Protein AF-A0A2N2SPJ1-F1 (afdb_monomer_lite)

Foldseek 3Di:
DPFAKDWDKDFDADPVRDGAEIEIEIETPALLNSLVVQQVCPVVDDDPHQYEYHPHPYQDAQSNVSHPDDPSYEYEHELVNQPPPRNVVNQVVCVVVVHAYAYEQDDPPRDHDPPGQHPYYHHDCVRHVDCPPTHD

Radius of gyration: 14.75 Å; chains: 1; bounding box: 31×33×43 Å

Secondary structure (DSSP, 8-state):
-----EEEEEEEE-TT--EEEEEEEEE-SSHHHHHHHHHTTGGG---SS-EEEE-TTSPP-GGGGGS---TTEEEEEEGGGTTSHHHHHHHHHHHHTT-EEEEES--TTPPPPTT--EEEE---TTT-SS-TT---

pLDDT: mean 94.28, std 7.28, range [45.28, 98.62]

Structure (mmCIF, N/CA/C/O backbone):
data_AF-A0A2N2SPJ1-F1
#
_entry.id   AF-A0A2N2SPJ1-F1
#
loop_
_atom_site.group_PDB
_atom_site.id
_atom_site.type_symbol
_atom_site.label_atom_id
_atom_site.label_alt_id
_atom_site.label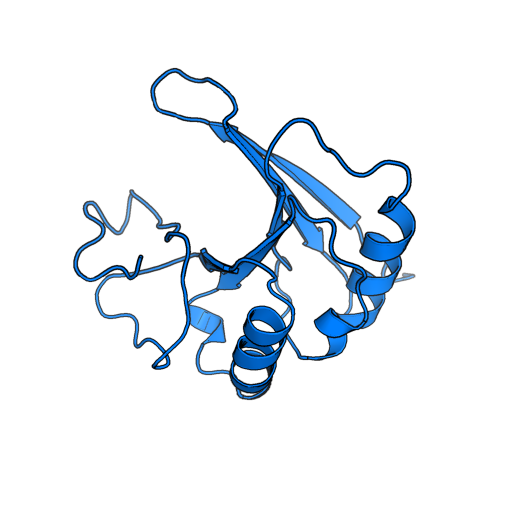_comp_id
_atom_site.label_asym_id
_atom_site.label_entity_id
_atom_site.label_seq_id
_atom_site.pdbx_PDB_ins_code
_atom_site.Cartn_x
_atom_site.Cartn_y
_atom_site.Cartn_z
_atom_site.occupancy
_atom_site.B_iso_or_equiv
_atom_site.auth_seq_id
_atom_site.auth_comp_id
_atom_site.auth_asym_id
_atom_site.auth_atom_id
_atom_site.pdbx_PDB_model_num
ATOM 1 N N . MET A 1 1 ? -13.999 5.025 -24.665 1.00 45.28 1 MET A N 1
ATOM 2 C CA . MET A 1 1 ? -12.636 5.411 -24.241 1.00 45.28 1 MET A CA 1
ATOM 3 C C . MET A 1 1 ? -11.997 4.173 -23.641 1.00 45.28 1 MET A C 1
ATOM 5 O O . MET A 1 1 ? -12.623 3.580 -22.769 1.00 45.28 1 MET A O 1
ATOM 9 N N . SER A 1 2 ? -10.843 3.723 -24.138 1.00 51.47 2 SER A N 1
ATOM 10 C CA . SER A 1 2 ? -10.091 2.646 -23.483 1.00 51.47 2 SER A CA 1
ATOM 11 C C . SER A 1 2 ? -9.729 3.123 -22.076 1.00 51.47 2 SER A C 1
ATOM 13 O O . SER A 1 2 ? -9.135 4.190 -21.931 1.00 51.47 2 SER A O 1
ATOM 15 N N . GLN A 1 3 ? -10.164 2.408 -21.039 1.00 61.59 3 GLN A N 1
ATOM 16 C CA . GLN A 1 3 ? -9.863 2.794 -19.662 1.00 61.59 3 GLN A CA 1
ATOM 17 C C . GLN A 1 3 ? -8.410 2.422 -19.362 1.00 61.59 3 GLN A C 1
ATOM 19 O O . GLN A 1 3 ? -8.113 1.287 -19.004 1.00 61.59 3 GLN A O 1
ATOM 24 N N . THR A 1 4 ? -7.504 3.368 -19.592 1.00 86.44 4 THR A N 1
ATOM 25 C CA . THR A 1 4 ? -6.067 3.196 -19.377 1.00 86.44 4 THR A CA 1
ATOM 26 C C . THR A 1 4 ? -5.730 3.424 -17.907 1.00 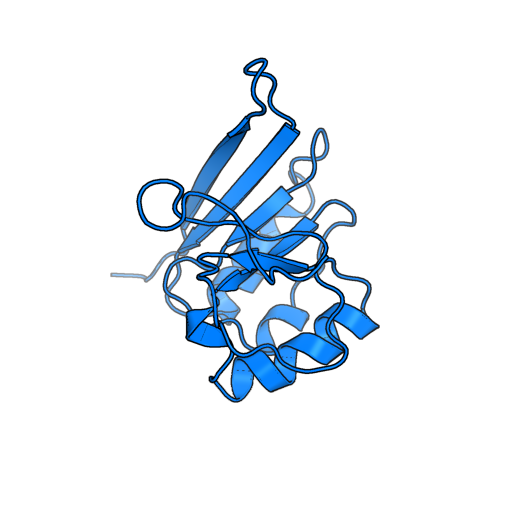86.44 4 THR A C 1
ATOM 28 O O . THR A 1 4 ? -6.165 4.418 -17.321 1.00 86.44 4 THR A O 1
ATOM 31 N N . THR A 1 5 ? -4.936 2.530 -17.319 1.00 94.50 5 THR A N 1
ATOM 32 C CA . THR A 1 5 ? -4.318 2.784 -16.016 1.00 94.50 5 THR A CA 1
ATOM 33 C C . THR A 1 5 ? -3.277 3.891 -16.161 1.00 94.50 5 THR A C 1
ATOM 35 O O . THR A 1 5 ? -2.410 3.817 -17.029 1.00 94.50 5 THR A O 1
ATOM 38 N N . PHE A 1 6 ? -3.327 4.907 -15.307 1.00 94.88 6 PHE A N 1
ATOM 39 C CA . PHE A 1 6 ? -2.292 5.933 -15.224 1.00 94.88 6 PHE A CA 1
ATOM 40 C C . PHE A 1 6 ? -1.732 6.018 -13.809 1.00 94.88 6 PHE A C 1
ATOM 42 O O . PHE A 1 6 ? -2.402 5.688 -12.828 1.00 94.88 6 PHE A O 1
ATOM 49 N N . LEU A 1 7 ? -0.484 6.466 -13.719 1.00 96.38 7 LEU A N 1
ATOM 50 C CA . LEU A 1 7 ? 0.255 6.554 -12.470 1.00 96.38 7 LEU A CA 1
ATOM 51 C C . LEU A 1 7 ? 0.667 7.997 -12.218 1.00 96.38 7 LEU A C 1
ATOM 53 O O . LEU A 1 7 ? 1.196 8.661 -13.111 1.00 96.38 7 LEU A 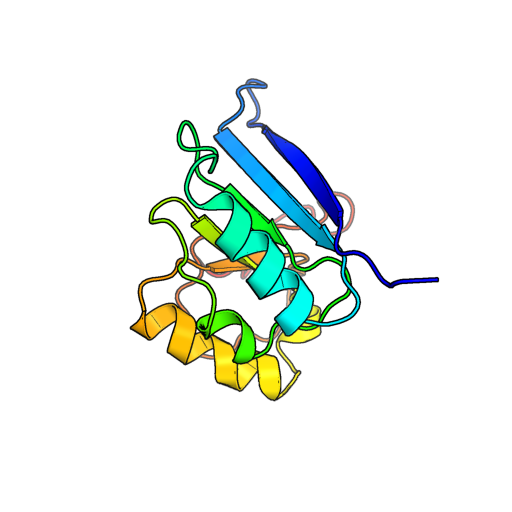O 1
ATOM 57 N N . THR A 1 8 ? 0.475 8.467 -10.992 1.00 96.81 8 THR A N 1
ATOM 58 C CA . THR A 1 8 ? 1.112 9.695 -10.509 1.00 96.81 8 THR A CA 1
ATOM 59 C C . THR A 1 8 ? 2.152 9.343 -9.457 1.00 96.81 8 THR A C 1
ATOM 61 O O . THR A 1 8 ? 2.038 8.331 -8.764 1.00 96.81 8 THR A O 1
ATOM 64 N N . ARG A 1 9 ? 3.195 10.169 -9.350 1.00 95.88 9 ARG A N 1
ATOM 65 C CA . ARG A 1 9 ? 4.258 10.008 -8.358 1.00 95.88 9 ARG A CA 1
ATOM 66 C C . ARG A 1 9 ? 4.334 11.248 -7.484 1.00 95.88 9 ARG A C 1
ATOM 68 O O . ARG A 1 9 ? 4.510 12.350 -7.993 1.00 95.88 9 ARG A O 1
ATOM 75 N N . GLU A 1 10 ? 4.263 11.047 -6.178 1.00 96.25 10 GLU A N 1
ATOM 76 C CA . GLU A 1 10 ? 4.358 12.101 -5.173 1.00 96.25 10 GLU A CA 1
ATOM 77 C C . GLU A 1 10 ? 5.565 11.838 -4.259 1.00 96.25 10 GLU A C 1
ATOM 79 O O . GLU A 1 10 ? 5.731 10.716 -3.771 1.00 96.25 10 GLU A O 1
ATOM 84 N N . PRO A 1 11 ? 6.441 12.826 -4.013 1.00 96.81 11 PRO A N 1
ATOM 85 C CA . PRO A 1 11 ? 7.502 12.675 -3.028 1.00 96.81 11 PRO A CA 1
ATOM 86 C C . PRO A 1 11 ? 6.922 12.732 -1.611 1.00 96.81 11 PRO A C 1
ATOM 88 O O . PRO A 1 11 ? 6.157 13.634 -1.272 1.00 96.81 11 PRO A O 1
ATOM 91 N N . VAL A 1 12 ? 7.339 11.804 -0.754 1.00 96.31 12 VAL A N 1
ATOM 92 C CA . VAL A 1 12 ? 7.064 11.861 0.685 1.00 96.31 12 VAL A CA 1
ATOM 93 C C . VAL A 1 12 ? 8.250 12.537 1.351 1.00 96.31 12 VAL A C 1
ATOM 95 O O . VAL A 1 12 ? 9.385 12.084 1.201 1.00 96.31 12 VAL A O 1
ATOM 98 N N . VAL A 1 13 ? 7.991 13.630 2.066 1.00 96.75 13 VAL A N 1
ATOM 99 C CA . VAL A 1 13 ? 9.034 14.469 2.663 1.00 96.75 13 VAL A CA 1
ATOM 100 C C . VAL A 1 13 ? 8.958 14.467 4.183 1.00 96.75 13 VAL A C 1
ATOM 102 O O . VAL A 1 13 ? 7.876 14.466 4.769 1.00 96.75 13 VAL A O 1
ATOM 105 N N . ASN A 1 14 ? 10.118 14.506 4.835 1.00 94.75 14 ASN A N 1
ATOM 106 C CA . ASN A 1 14 ? 10.200 14.711 6.279 1.00 94.75 14 ASN A CA 1
ATOM 107 C C . ASN A 1 14 ? 10.209 16.210 6.649 1.00 94.75 14 ASN A C 1
ATOM 109 O O . ASN A 1 14 ? 10.199 17.091 5.787 1.00 94.75 14 ASN A O 1
ATOM 113 N N . LYS A 1 15 ? 10.285 16.516 7.952 1.00 93.19 15 LYS A N 1
ATOM 114 C CA . LYS A 1 15 ? 10.339 17.903 8.463 1.00 93.19 15 LYS A CA 1
ATOM 115 C C . LYS A 1 15 ? 11.543 18.710 7.949 1.00 93.19 15 LYS A C 1
ATOM 117 O O . LYS A 1 15 ? 11.455 19.930 7.867 1.00 93.19 15 LYS A O 1
ATOM 122 N N . ASN A 1 16 ? 12.621 18.037 7.543 1.00 96.31 16 ASN A N 1
ATOM 123 C CA . ASN A 1 16 ? 13.818 18.648 6.959 1.00 96.31 16 ASN A CA 1
ATOM 124 C C . ASN A 1 16 ? 13.724 18.787 5.428 1.00 96.31 16 ASN A C 1
ATOM 126 O O . ASN A 1 16 ? 14.719 19.107 4.785 1.00 96.31 16 ASN A O 1
ATOM 130 N N . ARG A 1 17 ? 12.544 18.543 4.836 1.00 94.38 17 ARG A N 1
ATOM 131 C CA . ARG A 1 17 ? 12.274 18.587 3.387 1.00 94.38 17 ARG A CA 1
ATOM 132 C C . ARG A 1 17 ? 13.064 17.566 2.560 1.00 94.38 17 ARG A C 1
ATOM 134 O O . ARG A 1 17 ? 13.086 17.664 1.337 1.00 94.38 17 ARG A O 1
ATOM 141 N N . ALA A 1 18 ? 13.681 16.575 3.202 1.00 97.06 18 ALA A N 1
ATOM 142 C CA . ALA A 1 18 ? 14.315 15.470 2.498 1.00 97.06 18 ALA A CA 1
ATOM 143 C C . ALA A 1 18 ? 13.251 14.465 2.045 1.00 97.06 18 ALA A C 1
ATOM 145 O O . ALA A 1 18 ? 12.333 14.152 2.809 1.00 97.06 18 ALA A O 1
ATOM 146 N N . ILE A 1 19 ? 13.392 13.952 0.821 1.00 96.69 19 ILE A N 1
ATOM 147 C CA . ILE A 1 19 ? 12.551 12.870 0.303 1.00 96.69 19 ILE A CA 1
ATOM 148 C C . ILE A 1 19 ? 12.926 11.580 1.036 1.00 96.69 19 ILE A C 1
ATOM 150 O O . ILE A 1 19 ? 14.086 11.172 1.031 1.00 96.69 19 ILE A O 1
ATOM 154 N N . THR A 1 20 ? 11.947 10.947 1.674 1.00 96.44 20 THR A N 1
ATOM 155 C CA . THR A 1 20 ? 12.127 9.701 2.432 1.00 96.44 20 THR A CA 1
ATOM 156 C C . THR A 1 20 ? 11.457 8.503 1.772 1.00 96.44 20 THR A C 1
ATOM 158 O O . THR A 1 20 ? 11.871 7.376 2.017 1.00 96.44 20 THR A O 1
ATOM 161 N N . ALA A 1 21 ? 10.452 8.735 0.927 1.00 97.50 21 ALA A N 1
ATOM 162 C CA . ALA A 1 21 ? 9.767 7.723 0.127 1.00 97.50 21 ALA A CA 1
ATOM 163 C C . ALA A 1 21 ? 9.174 8.358 -1.139 1.00 97.50 21 ALA A C 1
ATOM 165 O O . ALA A 1 21 ? 9.102 9.583 -1.268 1.00 97.50 21 ALA A O 1
ATOM 166 N N . ASN A 1 22 ? 8.723 7.526 -2.072 1.00 97.06 22 ASN A N 1
ATOM 167 C CA . ASN A 1 22 ? 7.855 7.948 -3.167 1.00 97.06 22 ASN A CA 1
ATOM 168 C C . ASN A 1 22 ? 6.503 7.275 -3.008 1.00 97.06 22 ASN A C 1
ATOM 170 O O . ASN A 1 22 ? 6.443 6.086 -2.737 1.00 97.06 22 ASN A O 1
ATOM 174 N N . ARG A 1 23 ? 5.421 8.000 -3.240 1.00 97.69 23 ARG A N 1
ATOM 175 C CA . ARG A 1 23 ? 4.095 7.416 -3.383 1.00 97.69 23 ARG A CA 1
ATOM 176 C C . ARG A 1 23 ? 3.760 7.322 -4.864 1.00 97.69 23 ARG A C 1
ATOM 178 O O . ARG A 1 23 ? 3.746 8.340 -5.550 1.00 97.69 23 ARG A O 1
ATOM 185 N N . LEU A 1 24 ? 3.500 6.115 -5.349 1.00 97.75 24 LEU A N 1
ATOM 186 C CA . LEU A 1 24 ? 2.861 5.865 -6.634 1.00 97.75 24 LEU A CA 1
ATOM 187 C C . LEU A 1 24 ? 1.360 5.708 -6.408 1.00 97.75 24 LEU A C 1
ATOM 189 O O . LEU A 1 24 ? 0.931 4.855 -5.633 1.00 97.75 24 LEU A O 1
ATOM 193 N N . ILE A 1 25 ? 0.561 6.527 -7.083 1.00 97.94 25 ILE A N 1
ATOM 194 C CA . ILE A 1 25 ? -0.896 6.420 -7.060 1.00 97.94 25 ILE A CA 1
ATOM 195 C C . ILE A 1 25 ? -1.334 5.837 -8.394 1.00 97.94 25 ILE A C 1
ATOM 197 O O . ILE A 1 25 ? -1.239 6.500 -9.428 1.00 97.94 25 ILE A O 1
ATOM 201 N N . ALA A 1 26 ? -1.808 4.597 -8.362 1.00 97.38 26 ALA A N 1
ATOM 202 C CA . ALA A 1 26 ? -2.353 3.909 -9.512 1.00 97.38 26 ALA A CA 1
ATOM 203 C C . ALA A 1 26 ? -3.853 4.165 -9.631 1.00 97.38 26 ALA A C 1
ATOM 205 O O . ALA A 1 26 ? -4.628 3.883 -8.719 1.00 97.38 26 ALA A O 1
ATOM 206 N N . GLN A 1 27 ? -4.261 4.705 -10.773 1.00 96.06 27 GLN A N 1
ATOM 207 C CA . GLN A 1 27 ? -5.654 4.948 -11.118 1.00 96.06 27 GLN A CA 1
ATOM 208 C C . GLN A 1 27 ? -5.972 4.108 -12.342 1.00 96.06 27 GLN A C 1
ATOM 210 O O . GLN A 1 27 ? -5.351 4.284 -13.385 1.00 96.06 27 GLN A O 1
ATOM 215 N N . GLY A 1 28 ? -6.931 3.200 -12.226 1.00 94.75 28 GLY A N 1
ATOM 216 C CA . GLY A 1 28 ? -7.311 2.313 -13.316 1.00 94.75 28 GLY A CA 1
ATOM 217 C C . GLY A 1 28 ? -8.765 1.867 -13.202 1.00 94.75 28 GLY A C 1
ATOM 218 O O . GLY A 1 28 ? -9.433 2.190 -12.218 1.00 94.75 28 GLY A O 1
ATOM 219 N N . PRO A 1 29 ? -9.269 1.129 -14.202 1.00 94.94 29 PRO A N 1
ATOM 220 C CA . PRO A 1 29 ? -10.646 0.633 -14.215 1.00 94.94 29 PRO A CA 1
ATOM 221 C C . PRO A 1 29 ? -10.933 -0.418 -13.133 1.00 94.94 29 PRO A C 1
ATOM 223 O O . PRO A 1 29 ? -12.071 -0.553 -12.691 1.00 94.94 29 PRO A O 1
ATOM 226 N N . ASN A 1 30 ? -9.926 -1.205 -12.752 1.00 96.06 30 ASN A N 1
ATOM 227 C CA . ASN A 1 30 ? -10.017 -2.300 -11.788 1.00 96.06 30 ASN A CA 1
ATOM 228 C C . ASN A 1 30 ? -8.609 -2.715 -11.319 1.00 96.06 30 ASN A C 1
ATOM 230 O O . ASN A 1 30 ? -7.605 -2.245 -11.860 1.00 96.06 30 ASN A O 1
ATOM 234 N N . ILE A 1 31 ? -8.541 -3.593 -10.312 1.00 97.62 31 ILE A N 1
ATOM 235 C CA . ILE A 1 31 ? -7.273 -4.053 -9.729 1.00 97.62 31 ILE A CA 1
ATOM 236 C C . ILE A 1 31 ? -6.425 -4.833 -10.735 1.00 97.62 31 ILE A C 1
ATOM 238 O O . ILE A 1 31 ? -5.221 -4.612 -10.781 1.00 97.62 31 ILE A O 1
ATOM 242 N N . THR A 1 32 ? -7.023 -5.661 -11.593 1.00 96.94 32 THR A N 1
ATOM 243 C CA . THR A 1 32 ? -6.287 -6.415 -12.623 1.00 96.94 32 THR A CA 1
ATOM 244 C C . THR A 1 32 ? -5.509 -5.490 -13.559 1.00 96.94 32 THR A C 1
ATOM 246 O O . THR A 1 32 ? -4.302 -5.641 -13.709 1.00 96.94 32 THR A O 1
ATOM 249 N N . ALA A 1 33 ? -6.159 -4.459 -14.103 1.00 96.88 33 ALA A N 1
ATOM 250 C CA . ALA A 1 33 ? -5.505 -3.492 -14.983 1.00 96.88 33 ALA A CA 1
ATOM 251 C C . ALA A 1 33 ? -4.402 -2.688 -14.271 1.00 96.88 33 ALA A C 1
ATOM 253 O O . ALA A 1 33 ? -3.427 -2.264 -14.898 1.00 96.88 33 ALA A O 1
ATOM 254 N N . VAL A 1 34 ? -4.547 -2.451 -12.962 1.00 97.88 34 VAL A N 1
ATOM 255 C CA . VAL A 1 34 ? -3.490 -1.841 -12.147 1.00 97.88 34 VAL A CA 1
ATOM 256 C C . VAL A 1 34 ? -2.317 -2.799 -11.975 1.00 97.88 34 VAL A C 1
ATOM 258 O O . VAL A 1 34 ? -1.183 -2.388 -12.198 1.00 97.88 34 VAL A O 1
ATOM 261 N N . VAL A 1 35 ? -2.571 -4.062 -11.642 1.00 97.94 35 VAL A N 1
ATOM 262 C CA . VAL A 1 35 ? -1.540 -5.096 -11.490 1.00 97.94 35 VAL A CA 1
ATOM 263 C C . VAL A 1 35 ? -0.741 -5.284 -12.776 1.00 97.94 35 VAL A C 1
ATOM 265 O O . VAL A 1 35 ? 0.485 -5.269 -12.717 1.00 97.94 35 VAL A O 1
ATOM 268 N N . ASP A 1 36 ? -1.404 -5.376 -13.930 1.00 97.38 36 ASP A N 1
ATOM 269 C CA . ASP A 1 36 ? -0.733 -5.495 -15.231 1.00 97.38 36 ASP A CA 1
ATOM 270 C C . ASP A 1 36 ? 0.222 -4.317 -15.469 1.00 97.38 36 ASP A C 1
ATOM 272 O O . ASP A 1 36 ? 1.373 -4.488 -15.877 1.00 97.38 36 ASP A O 1
ATOM 276 N N . THR A 1 37 ? -0.232 -3.109 -15.128 1.00 97.19 37 THR A N 1
ATOM 277 C CA . THR A 1 37 ? 0.582 -1.895 -15.241 1.00 97.19 37 THR A CA 1
ATOM 278 C C . THR A 1 37 ? 1.756 -1.925 -14.263 1.00 97.19 37 THR A C 1
ATOM 280 O O . THR A 1 37 ? 2.877 -1.635 -14.665 1.00 97.19 37 THR A O 1
ATOM 283 N N . LEU A 1 38 ? 1.544 -2.306 -13.001 1.00 97.44 38 LEU A N 1
ATOM 284 C CA . LEU A 1 38 ? 2.609 -2.389 -11.997 1.00 97.44 38 LEU A CA 1
ATOM 285 C C . LEU A 1 38 ? 3.660 -3.448 -12.360 1.00 97.44 38 LEU A C 1
ATOM 287 O O . LEU A 1 38 ? 4.852 -3.187 -12.213 1.00 97.44 38 LEU A O 1
ATOM 291 N N . ASN A 1 39 ? 3.238 -4.602 -12.882 1.00 97.69 39 ASN A N 1
ATOM 292 C CA . ASN A 1 39 ? 4.137 -5.640 -13.387 1.00 97.69 39 ASN A CA 1
ATOM 293 C C . ASN A 1 39 ? 4.977 -5.134 -14.572 1.00 97.69 39 ASN A C 1
ATOM 295 O O . ASN A 1 39 ? 6.169 -5.416 -14.623 1.00 97.69 39 ASN A O 1
ATOM 299 N N . SER A 1 40 ? 4.412 -4.320 -15.475 1.00 96.31 40 SER A N 1
ATOM 300 C CA . SER A 1 40 ? 5.173 -3.734 -16.595 1.00 96.31 40 SER A CA 1
ATOM 301 C C . SER A 1 40 ? 6.267 -2.738 -16.177 1.00 96.31 40 SER A C 1
ATOM 303 O O . SER A 1 40 ? 7.091 -2.351 -17.003 1.00 96.31 40 SER A O 1
ATOM 305 N N . LEU A 1 41 ? 6.294 -2.318 -14.906 1.00 96.00 41 LEU A N 1
ATOM 306 C CA . LEU A 1 41 ? 7.314 -1.414 -14.373 1.00 96.00 41 LEU A CA 1
ATOM 307 C C . LEU A 1 41 ? 8.510 -2.132 -13.744 1.00 96.00 41 LEU A C 1
ATOM 309 O O . LEU A 1 41 ? 9.392 -1.438 -13.241 1.00 96.00 41 LEU A O 1
ATOM 313 N N . SER A 1 42 ? 8.552 -3.470 -13.729 1.00 94.69 42 SER A N 1
ATOM 314 C CA . SER A 1 42 ? 9.586 -4.243 -13.019 1.00 94.69 42 SER A CA 1
ATOM 315 C C . SER A 1 42 ? 11.006 -3.748 -13.303 1.00 94.69 42 SER A C 1
ATOM 317 O O . SER A 1 42 ? 11.790 -3.545 -12.377 1.00 94.69 42 SER A O 1
ATOM 319 N N . ASP A 1 43 ? 11.304 -3.473 -14.572 1.00 95.50 43 ASP A N 1
ATOM 320 C CA . ASP A 1 43 ? 12.652 -3.144 -15.046 1.00 95.50 43 ASP A CA 1
ATOM 321 C C . ASP A 1 43 ? 13.044 -1.685 -14.779 1.00 95.50 43 ASP A C 1
ATOM 323 O O . ASP A 1 43 ? 14.222 -1.329 -14.804 1.00 95.50 43 ASP A O 1
ATOM 327 N N . ILE A 1 44 ? 12.056 -0.826 -14.516 1.00 95.50 44 ILE A N 1
ATOM 328 C CA . ILE A 1 44 ? 12.231 0.618 -14.305 1.00 95.50 44 ILE A CA 1
ATOM 329 C C . ILE A 1 44 ? 11.730 1.068 -12.930 1.00 95.50 44 ILE A C 1
ATOM 331 O O . ILE A 1 44 ? 11.502 2.260 -12.695 1.00 95.50 44 ILE A O 1
ATOM 335 N N . TRP A 1 45 ? 11.539 0.120 -12.012 1.00 96.38 45 TRP A N 1
ATOM 336 C CA . TRP A 1 45 ? 10.989 0.399 -10.697 1.00 96.38 45 TRP A CA 1
ATOM 337 C C . TRP A 1 45 ? 11.905 1.343 -9.899 1.00 96.38 45 TRP A C 1
ATOM 339 O O . TRP A 1 45 ? 13.116 1.115 -9.813 1.00 96.38 45 TRP A O 1
ATOM 349 N N . PRO A 1 46 ? 11.367 2.407 -9.271 1.00 93.44 46 PRO A N 1
ATOM 350 C CA . PRO A 1 46 ? 12.186 3.324 -8.492 1.00 93.44 46 PRO A CA 1
ATOM 351 C C . PRO A 1 46 ? 12.735 2.633 -7.235 1.00 93.44 46 PRO A C 1
ATOM 353 O O . PRO A 1 46 ? 11.985 2.277 -6.330 1.00 93.44 46 PRO A O 1
ATOM 356 N N . SER A 1 47 ? 14.059 2.488 -7.156 1.00 93.44 47 SER A N 1
ATOM 357 C CA . SER A 1 47 ? 14.744 1.723 -6.098 1.00 93.44 47 SER A CA 1
ATOM 358 C C . SER A 1 47 ? 15.420 2.572 -5.014 1.00 93.44 47 SER A C 1
ATOM 360 O O . SER A 1 47 ? 15.743 2.058 -3.949 1.00 93.44 47 SER A O 1
ATOM 362 N N . HIS A 1 48 ? 15.615 3.875 -5.245 1.00 94.62 48 HIS A N 1
ATOM 363 C CA . HIS A 1 48 ? 16.379 4.742 -4.332 1.00 94.62 48 HIS A CA 1
ATOM 364 C C . HIS A 1 48 ? 15.699 4.974 -2.969 1.00 94.62 48 HIS A C 1
ATOM 366 O O . HIS A 1 48 ? 16.363 5.216 -1.965 1.00 94.62 48 HIS A O 1
ATOM 372 N N . HIS A 1 49 ? 14.368 4.918 -2.926 1.00 96.88 49 HIS A N 1
ATOM 373 C CA . HIS A 1 49 ? 13.584 5.074 -1.702 1.00 96.88 49 HIS A CA 1
ATOM 374 C C . HIS A 1 49 ? 12.501 3.992 -1.632 1.00 96.88 49 HIS A C 1
ATOM 376 O O . HIS A 1 49 ? 12.150 3.434 -2.675 1.00 96.88 49 HIS A O 1
ATOM 382 N N . PRO A 1 50 ? 11.916 3.727 -0.450 1.00 97.31 50 PRO A N 1
ATOM 383 C CA . PRO A 1 50 ? 10.667 2.984 -0.351 1.00 97.31 50 PRO A CA 1
ATOM 384 C C . PRO A 1 50 ? 9.577 3.576 -1.250 1.00 97.31 50 PRO A C 1
ATOM 386 O O . PRO A 1 50 ? 9.530 4.795 -1.469 1.00 97.31 50 PRO A O 1
ATOM 389 N N . VAL A 1 51 ? 8.704 2.711 -1.760 1.00 98.12 51 VAL A N 1
ATOM 390 C CA . VAL A 1 51 ? 7.631 3.086 -2.682 1.00 98.12 51 VAL A CA 1
ATOM 391 C C . VAL A 1 51 ? 6.284 2.689 -2.101 1.00 98.12 51 VAL A C 1
ATOM 393 O O . VAL A 1 51 ? 5.976 1.508 -1.985 1.00 98.12 51 VAL A O 1
ATOM 396 N N . PHE A 1 52 ? 5.466 3.674 -1.750 1.00 98.19 52 PHE A N 1
ATOM 397 C CA . PHE A 1 52 ? 4.095 3.446 -1.310 1.00 98.19 52 PHE A CA 1
ATOM 398 C C . PHE A 1 52 ? 3.204 3.305 -2.538 1.00 98.19 52 PHE A C 1
ATOM 400 O O . PHE A 1 52 ? 3.235 4.166 -3.415 1.00 98.19 52 PHE A O 1
ATOM 407 N N . VAL A 1 53 ? 2.411 2.245 -2.611 1.00 98.31 53 VAL A N 1
ATOM 408 C CA . VAL A 1 53 ? 1.484 1.993 -3.714 1.00 98.31 53 VAL A CA 1
ATOM 409 C C . VAL A 1 53 ? 0.066 2.237 -3.229 1.00 98.31 53 VAL A C 1
ATOM 411 O O . VAL A 1 53 ? -0.479 1.473 -2.435 1.00 98.31 53 VAL A O 1
ATOM 414 N N . SER A 1 54 ? -0.523 3.325 -3.713 1.00 98.12 54 SER A N 1
ATOM 415 C CA . SER A 1 54 ? -1.911 3.699 -3.470 1.00 98.12 54 SER A CA 1
ATOM 416 C C . SER A 1 54 ? -2.759 3.322 -4.680 1.00 98.12 54 SER A C 1
ATOM 418 O O . SER A 1 54 ? -2.405 3.647 -5.809 1.00 98.12 54 SER A O 1
ATOM 420 N N . LEU A 1 55 ? -3.901 2.671 -4.460 1.00 97.50 55 LEU A N 1
ATOM 421 C CA . LEU A 1 55 ? -4.794 2.201 -5.533 1.00 97.50 55 LEU A CA 1
ATOM 422 C C . LEU A 1 55 ? -5.851 3.250 -5.927 1.00 97.50 55 LEU A C 1
ATOM 424 O O . LEU A 1 55 ? -6.887 2.933 -6.513 1.00 97.50 55 LEU A O 1
ATOM 428 N N . GLY A 1 56 ? -5.616 4.516 -5.568 1.00 92.69 56 GLY A N 1
ATOM 429 C CA . GLY A 1 56 ? -6.509 5.612 -5.909 1.00 92.69 56 GLY A CA 1
ATOM 430 C C . GLY A 1 56 ? -7.898 5.432 -5.301 1.00 92.69 56 GLY A C 1
ATOM 431 O O . GLY A 1 56 ? -8.060 5.466 -4.084 1.00 92.69 56 GLY A O 1
ATOM 432 N N . ARG A 1 57 ? -8.912 5.288 -6.161 1.00 92.75 57 ARG A N 1
ATOM 433 C CA . ARG A 1 57 ? -10.309 5.037 -5.754 1.00 92.75 57 ARG A CA 1
ATOM 434 C C . ARG A 1 57 ? -10.695 3.557 -5.755 1.00 92.75 57 ARG A C 1
ATOM 436 O O . ARG A 1 57 ? -11.839 3.242 -5.437 1.00 92.75 57 ARG A O 1
ATOM 443 N N . LEU A 1 58 ? -9.785 2.666 -6.141 1.00 96.56 58 LEU A N 1
ATOM 444 C CA . LEU A 1 58 ? -10.049 1.236 -6.160 1.00 96.56 58 LEU A CA 1
ATOM 445 C C . LEU A 1 58 ? -9.953 0.664 -4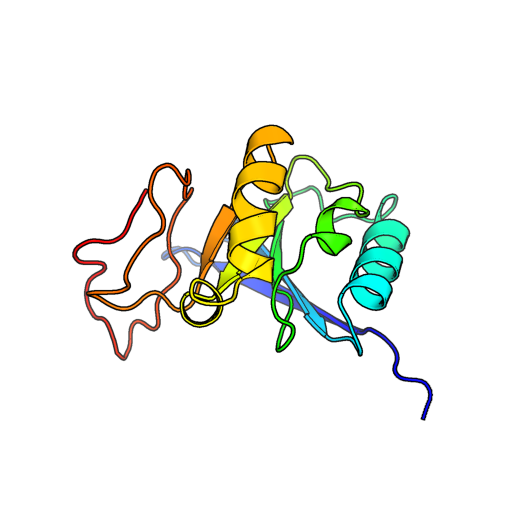.748 1.00 96.56 58 LEU A C 1
ATOM 447 O O . LEU A 1 58 ? -9.090 1.039 -3.953 1.00 96.56 58 LEU A O 1
ATOM 451 N N . VAL A 1 59 ? -10.846 -0.273 -4.451 1.00 97.31 59 VAL A N 1
ATOM 452 C CA . VAL A 1 59 ? -10.780 -1.066 -3.226 1.00 97.31 59 VAL A CA 1
ATOM 453 C C . VAL A 1 59 ? -9.647 -2.087 -3.383 1.00 97.31 59 VAL A C 1
ATOM 455 O O . VAL A 1 59 ? -9.650 -2.802 -4.383 1.00 97.31 59 VAL A O 1
ATOM 458 N N . PRO A 1 60 ? -8.693 -2.191 -2.440 1.00 98.06 60 PRO A N 1
ATOM 459 C CA . PRO A 1 60 ? -7.695 -3.256 -2.464 1.00 98.06 60 PRO A CA 1
ATOM 460 C C . PRO A 1 60 ? -8.364 -4.632 -2.358 1.00 98.06 60 PRO A C 1
ATOM 462 O O . PRO A 1 60 ? -9.112 -4.886 -1.408 1.00 98.06 60 PRO A O 1
ATOM 465 N N . THR A 1 61 ? -8.092 -5.512 -3.318 1.00 98.44 61 THR A N 1
ATOM 466 C CA . THR A 1 61 ? -8.655 -6.868 -3.402 1.00 98.44 61 THR A CA 1
ATOM 467 C C . THR A 1 61 ? -7.554 -7.920 -3.625 1.00 98.44 61 THR A C 1
ATOM 469 O O . THR A 1 61 ? -6.437 -7.549 -4.001 1.00 98.44 61 THR A O 1
ATOM 472 N N . PRO A 1 62 ? -7.824 -9.223 -3.396 1.00 98.62 62 PRO A N 1
ATOM 473 C CA . PRO A 1 62 ? -6.837 -10.301 -3.524 1.00 98.62 62 PRO A CA 1
ATOM 474 C C . PRO A 1 62 ? -6.151 -10.400 -4.889 1.00 98.62 62 PRO A C 1
ATOM 476 O O . PRO A 1 62 ? -5.023 -10.872 -4.962 1.00 98.62 62 PRO A O 1
ATOM 479 N N . GLU A 1 63 ? -6.772 -9.911 -5.965 1.00 98.31 63 GLU A N 1
ATOM 480 C CA . GLU A 1 63 ? -6.169 -9.847 -7.300 1.00 98.31 63 GLU A CA 1
ATOM 481 C C . GLU A 1 63 ? -4.847 -9.065 -7.314 1.00 98.31 63 GLU A C 1
ATOM 483 O O . GLU A 1 63 ? -4.021 -9.303 -8.195 1.00 98.31 63 GLU A O 1
ATOM 488 N N . LEU A 1 64 ? -4.612 -8.187 -6.327 1.00 98.38 64 LEU A N 1
ATOM 489 C CA . LEU A 1 64 ? -3.335 -7.499 -6.132 1.00 98.38 64 LEU A CA 1
ATOM 490 C C . LEU A 1 64 ? -2.165 -8.478 -5.948 1.00 98.38 64 LEU A C 1
ATOM 492 O O . LEU A 1 64 ? -1.046 -8.149 -6.320 1.00 98.38 64 LEU A O 1
ATOM 496 N N . MET A 1 65 ? -2.410 -9.690 -5.442 1.00 98.56 65 MET A N 1
ATOM 497 C CA . MET A 1 65 ? -1.378 -10.717 -5.255 1.00 98.56 65 MET A CA 1
ATOM 498 C C . MET A 1 65 ? -0.818 -11.277 -6.572 1.00 98.56 65 MET A C 1
ATOM 500 O O . MET A 1 65 ? 0.197 -11.966 -6.552 1.00 98.56 65 MET A O 1
ATOM 504 N N . ASN A 1 66 ? -1.428 -10.957 -7.720 1.00 98.31 66 ASN A N 1
ATOM 505 C CA . ASN A 1 66 ? -0.862 -11.256 -9.041 1.00 98.31 66 ASN A CA 1
ATOM 506 C C . ASN A 1 66 ? 0.270 -10.283 -9.440 1.00 98.31 66 ASN A C 1
ATOM 508 O O . ASN A 1 66 ? 0.886 -10.433 -10.497 1.00 98.31 66 ASN A O 1
ATOM 512 N N . TRP A 1 67 ? 0.534 -9.258 -8.626 1.00 98.25 67 TRP A N 1
ATOM 513 C CA . TRP A 1 67 ? 1.662 -8.354 -8.805 1.00 98.25 67 TRP A CA 1
ATOM 514 C C . TRP A 1 67 ? 2.926 -8.920 -8.154 1.00 98.25 67 TRP A C 1
ATOM 516 O O . TRP A 1 67 ? 2.943 -9.243 -6.966 1.00 98.25 67 TRP A O 1
ATOM 526 N N . ALA A 1 68 ? 4.016 -8.972 -8.919 1.00 97.00 68 ALA A N 1
ATOM 527 C CA . ALA A 1 68 ? 5.347 -9.261 -8.402 1.00 97.00 68 ALA A CA 1
ATOM 528 C C . ALA A 1 68 ? 5.914 -8.018 -7.692 1.00 97.00 68 ALA A C 1
ATOM 530 O O . ALA A 1 68 ? 6.686 -7.247 -8.266 1.00 97.00 68 ALA A O 1
ATOM 531 N N . ALA A 1 69 ? 5.488 -7.799 -6.445 1.00 97.06 69 ALA A N 1
ATOM 532 C CA . ALA A 1 69 ? 5.863 -6.627 -5.662 1.00 97.06 69 ALA A CA 1
ATOM 533 C C . ALA A 1 69 ? 7.385 -6.554 -5.411 1.00 97.06 69 ALA A C 1
ATOM 535 O O . ALA A 1 69 ? 7.958 -7.482 -4.832 1.00 97.06 69 ALA A O 1
ATOM 536 N N . PRO A 1 70 ? 8.060 -5.450 -5.787 1.00 97.12 70 PRO A N 1
ATOM 537 C CA . PRO A 1 70 ? 9.464 -5.241 -5.448 1.00 97.12 70 PRO A CA 1
ATOM 538 C C . PRO A 1 70 ? 9.678 -5.112 -3.936 1.00 97.12 70 PRO A C 1
ATOM 540 O O . PRO A 1 70 ? 8.821 -4.603 -3.217 1.00 97.12 70 PRO A O 1
ATOM 543 N N . ALA A 1 71 ? 10.860 -5.495 -3.447 1.00 95.44 71 ALA A N 1
ATOM 544 C CA . ALA A 1 71 ? 11.159 -5.550 -2.009 1.00 95.44 71 ALA A CA 1
ATOM 545 C C . ALA A 1 71 ? 11.034 -4.203 -1.267 1.00 95.44 71 ALA A C 1
ATOM 547 O O . ALA A 1 71 ? 10.809 -4.178 -0.061 1.00 95.44 71 ALA A O 1
ATOM 548 N N . ASN A 1 72 ? 11.190 -3.074 -1.967 1.00 97.00 72 ASN A N 1
ATOM 549 C CA . ASN A 1 72 ? 11.035 -1.735 -1.391 1.00 97.00 72 ASN A CA 1
ATOM 550 C C . ASN A 1 72 ? 9.598 -1.191 -1.496 1.00 97.00 72 ASN A C 1
ATOM 552 O O . ASN A 1 72 ? 9.370 -0.024 -1.166 1.00 97.00 72 ASN A O 1
ATOM 556 N N . ALA A 1 73 ? 8.652 -1.988 -1.994 1.00 97.88 73 ALA A N 1
ATOM 557 C CA . ALA A 1 73 ? 7.269 -1.584 -2.139 1.00 97.88 73 ALA A CA 1
ATOM 558 C C . ALA A 1 73 ? 6.465 -1.810 -0.853 1.00 97.88 73 ALA A C 1
ATOM 560 O O . ALA A 1 73 ? 6.682 -2.757 -0.099 1.00 97.88 73 ALA A O 1
ATOM 561 N N . MET A 1 74 ? 5.502 -0.926 -0.621 1.00 97.88 74 MET A N 1
ATOM 562 C CA . MET A 1 74 ? 4.578 -0.989 0.501 1.00 97.88 74 MET A CA 1
ATOM 563 C C . MET A 1 74 ? 3.174 -0.652 0.012 1.00 97.88 74 MET A C 1
ATOM 565 O O . MET A 1 74 ? 2.986 0.359 -0.661 1.00 97.88 74 MET A O 1
ATOM 569 N N . VAL A 1 75 ? 2.184 -1.475 0.342 1.00 98.38 75 VAL A N 1
ATOM 570 C CA . VAL A 1 75 ? 0.796 -1.263 -0.089 1.00 98.38 75 VAL A CA 1
ATOM 571 C C . VAL A 1 75 ? 0.082 -0.331 0.888 1.00 98.38 75 VAL A C 1
ATOM 573 O O . VAL A 1 75 ? 0.078 -0.565 2.098 1.00 98.38 75 VAL A O 1
ATOM 576 N N . GLU A 1 76 ? -0.553 0.722 0.371 1.00 98.31 76 GLU A N 1
ATOM 577 C CA . GLU A 1 76 ? -1.438 1.563 1.173 1.00 98.31 76 GLU A CA 1
ATOM 578 C C . GLU A 1 76 ? -2.838 0.952 1.244 1.00 98.31 76 GLU A C 1
ATOM 580 O O . GLU A 1 76 ? -3.512 0.797 0.224 1.00 98.31 76 GLU A O 1
ATOM 585 N N . ILE A 1 77 ? -3.313 0.675 2.456 1.00 98.25 77 ILE A N 1
ATOM 586 C CA . ILE A 1 77 ? -4.688 0.238 2.695 1.00 98.25 77 ILE A C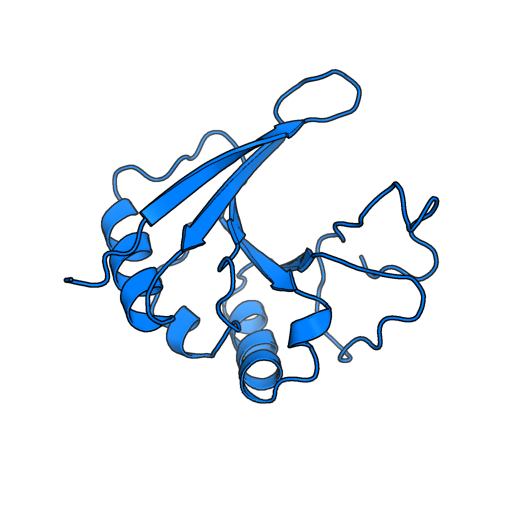A 1
ATOM 587 C C . ILE A 1 77 ? -5.479 1.424 3.249 1.00 98.25 77 ILE A C 1
ATOM 589 O O . ILE A 1 77 ? -5.134 1.926 4.319 1.00 98.25 77 ILE A O 1
ATOM 593 N N . PRO A 1 78 ? -6.521 1.920 2.559 1.00 97.06 78 PRO A N 1
ATOM 594 C CA . PRO A 1 78 ? -7.370 2.975 3.101 1.00 97.06 78 PRO A CA 1
ATOM 595 C C . PRO A 1 78 ? -8.174 2.480 4.302 1.00 97.06 78 PRO A C 1
ATOM 597 O O . PRO A 1 78 ? -8.792 1.419 4.236 1.00 97.06 78 PRO A O 1
ATOM 600 N N . ALA A 1 79 ? -8.251 3.278 5.367 1.00 96.19 79 ALA A N 1
ATOM 601 C CA . ALA A 1 79 ? -9.062 2.968 6.545 1.00 96.19 79 ALA A CA 1
ATOM 602 C C . ALA A 1 79 ? -10.529 2.661 6.189 1.00 96.19 79 ALA A C 1
ATOM 604 O O . ALA A 1 79 ? -11.145 1.769 6.764 1.00 96.19 79 ALA A O 1
ATOM 605 N N . GLN A 1 80 ? -11.074 3.345 5.180 1.00 94.62 80 GLN A N 1
ATOM 606 C CA . GLN A 1 80 ? -12.440 3.149 4.686 1.00 94.62 80 GLN A CA 1
ATOM 607 C C . GLN A 1 80 ? -12.645 1.784 4.012 1.00 94.62 80 GLN A C 1
ATOM 609 O O . GLN A 1 80 ? -13.777 1.316 3.919 1.00 94.62 80 GLN A O 1
ATOM 614 N N . ALA A 1 81 ? -11.570 1.144 3.545 1.00 96.94 81 ALA A N 1
ATOM 615 C CA . ALA A 1 81 ? -11.619 -0.167 2.911 1.00 96.94 81 ALA A CA 1
ATOM 616 C C . ALA A 1 81 ? -11.529 -1.320 3.924 1.00 96.94 81 ALA A C 1
ATOM 618 O O . ALA A 1 81 ? -11.828 -2.453 3.564 1.00 96.94 81 ALA A O 1
ATOM 619 N N . LEU A 1 82 ? -11.181 -1.066 5.194 1.00 96.00 82 LEU A N 1
ATOM 620 C CA . LEU A 1 82 ? -11.003 -2.127 6.199 1.00 96.00 82 LEU A CA 1
ATOM 621 C C . LEU A 1 82 ? -12.280 -2.926 6.492 1.00 96.00 82 LEU A C 1
ATOM 623 O O . LEU A 1 82 ? -12.195 -4.082 6.884 1.00 96.00 82 LEU A O 1
ATOM 627 N N . ALA A 1 83 ? -13.461 -2.340 6.280 1.00 93.75 83 ALA A N 1
ATOM 628 C CA . ALA A 1 83 ? -14.732 -3.052 6.414 1.00 93.75 83 ALA A CA 1
ATOM 629 C C . ALA A 1 83 ? -15.097 -3.880 5.166 1.00 93.75 83 ALA A C 1
ATOM 631 O O . ALA A 1 83 ? -16.059 -4.647 5.194 1.00 93.75 83 ALA A O 1
ATOM 632 N N . HIS A 1 84 ? -14.371 -3.719 4.055 1.00 97.38 84 HIS A N 1
ATOM 633 C CA . HIS A 1 84 ? -14.690 -4.389 2.804 1.00 97.38 84 HIS A CA 1
ATOM 634 C C . HIS A 1 84 ? -14.185 -5.845 2.818 1.00 97.38 84 HIS A C 1
ATOM 636 O O . HIS A 1 84 ? -12.987 -6.066 3.022 1.00 97.38 84 HIS A O 1
ATOM 642 N N . PRO A 1 85 ? -15.034 -6.853 2.523 1.00 97.38 85 PRO A N 1
ATOM 643 C CA . PRO A 1 85 ? -14.647 -8.266 2.604 1.00 97.38 85 PRO A CA 1
ATOM 644 C C . PRO A 1 85 ? -13.420 -8.631 1.761 1.00 97.38 85 PRO A C 1
ATOM 646 O O . PRO A 1 85 ? -12.561 -9.380 2.213 1.00 97.38 85 PRO A O 1
ATOM 649 N N . GLN A 1 86 ? -13.299 -8.063 0.556 1.00 98.12 86 GLN A N 1
ATOM 650 C CA . GLN A 1 86 ? -12.139 -8.311 -0.312 1.00 98.12 86 GLN A CA 1
ATOM 651 C C . GLN A 1 86 ? -10.839 -7.747 0.271 1.00 98.12 86 GLN A C 1
ATOM 653 O O . GLN A 1 86 ? -9.792 -8.375 0.160 1.00 98.12 86 GLN A O 1
ATOM 658 N N . THR A 1 87 ? -10.898 -6.593 0.938 1.00 98.19 87 THR A N 1
ATOM 659 C CA . THR A 1 87 ? -9.719 -6.030 1.598 1.00 98.19 87 THR A CA 1
ATOM 660 C C . THR A 1 87 ? -9.331 -6.898 2.786 1.00 98.19 87 THR A C 1
ATOM 662 O O . THR A 1 87 ? -8.169 -7.267 2.900 1.00 98.19 87 THR A O 1
ATOM 665 N N . LEU A 1 88 ? -10.294 -7.332 3.605 1.00 97.31 88 LEU A N 1
ATOM 666 C CA . LEU A 1 88 ? -10.035 -8.265 4.707 1.00 97.31 88 LEU A CA 1
ATOM 667 C C . LEU A 1 88 ? -9.421 -9.592 4.233 1.00 97.31 88 LEU A C 1
ATOM 669 O O . LEU A 1 88 ? -8.535 -10.118 4.899 1.00 97.31 88 LEU A O 1
ATOM 673 N N . ALA A 1 89 ? -9.846 -10.108 3.076 1.00 97.88 89 ALA A N 1
ATOM 674 C CA . ALA A 1 89 ? -9.272 -11.311 2.473 1.00 97.88 89 ALA A CA 1
ATOM 675 C C . ALA A 1 89 ? -7.847 -11.101 1.924 1.00 97.88 89 ALA A C 1
ATOM 677 O O . ALA A 1 89 ? -7.063 -12.051 1.884 1.00 97.88 89 ALA A O 1
ATOM 678 N N . LEU A 1 90 ? -7.507 -9.879 1.503 1.00 98.50 90 LEU A N 1
ATOM 679 C CA . LEU A 1 90 ? -6.190 -9.515 0.973 1.00 98.50 90 LEU A CA 1
ATOM 680 C C . LEU A 1 90 ? -5.127 -9.375 2.076 1.00 98.50 90 LEU A C 1
ATOM 682 O O . LEU A 1 90 ? -4.007 -9.845 1.896 1.00 98.50 90 LEU A O 1
ATOM 686 N N . LEU A 1 91 ? -5.457 -8.745 3.211 1.00 98.06 91 LEU A N 1
ATOM 687 C CA . LEU A 1 91 ? -4.496 -8.433 4.287 1.00 98.06 91 LEU A CA 1
ATOM 688 C C . LEU A 1 91 ? -3.616 -9.622 4.729 1.00 98.06 91 LEU A C 1
ATOM 690 O O . LEU A 1 91 ? -2.391 -9.469 4.735 1.00 98.06 91 LEU A O 1
ATOM 694 N N . PRO A 1 92 ? -4.163 -10.814 5.054 1.00 97.56 92 PRO A N 1
ATOM 695 C CA . PRO A 1 92 ? -3.327 -11.946 5.451 1.00 97.56 92 PRO A CA 1
ATOM 696 C C . PRO A 1 92 ? -2.430 -12.455 4.314 1.00 97.56 92 PRO A C 1
ATOM 698 O O . PRO A 1 92 ? -1.357 -12.983 4.590 1.00 97.56 92 PRO A O 1
ATOM 701 N N . GLN A 1 93 ? -2.827 -12.284 3.047 1.00 98.12 93 GLN A N 1
ATOM 702 C CA . GLN A 1 93 ? -2.023 -12.706 1.894 1.00 98.12 93 GLN A CA 1
ATOM 703 C C . GLN A 1 93 ? -0.812 -11.792 1.698 1.00 98.12 93 GLN A C 1
ATOM 705 O O . GLN A 1 93 ? 0.295 -12.287 1.498 1.00 98.12 93 GLN A O 1
ATOM 710 N N . LEU A 1 94 ? -1.002 -10.474 1.832 1.00 97.94 94 LEU A N 1
ATOM 711 C CA . LEU A 1 94 ? 0.099 -9.507 1.811 1.00 97.94 94 LEU A CA 1
ATOM 712 C C . LEU A 1 94 ? 1.108 -9.807 2.925 1.00 97.94 94 LEU A C 1
ATOM 714 O O . LEU A 1 94 ? 2.306 -9.891 2.664 1.00 97.94 94 LEU A O 1
ATOM 718 N N . GLN A 1 95 ? 0.618 -10.048 4.145 1.00 96.56 95 GLN A N 1
ATOM 719 C CA . GLN A 1 95 ? 1.469 -10.365 5.290 1.00 96.56 95 GLN A CA 1
ATOM 720 C C . GLN A 1 95 ? 2.220 -11.692 5.109 1.00 96.56 95 GLN A C 1
ATOM 722 O O . GLN A 1 95 ? 3.421 -11.748 5.361 1.00 96.56 95 GLN A O 1
ATOM 727 N N . ALA A 1 96 ? 1.554 -12.743 4.621 1.00 96.88 96 ALA A N 1
ATOM 728 C CA . ALA A 1 96 ? 2.193 -14.030 4.335 1.00 96.88 96 ALA A CA 1
ATOM 729 C C . ALA A 1 96 ? 3.263 -13.931 3.233 1.00 96.88 96 ALA A C 1
ATOM 731 O O . ALA A 1 96 ? 4.267 -14.637 3.288 1.00 96.88 96 ALA A O 1
ATOM 732 N N . ALA A 1 97 ? 3.074 -13.033 2.263 1.00 97.12 97 ALA A N 1
ATOM 733 C CA . ALA A 1 97 ? 4.049 -12.743 1.215 1.00 97.12 97 ALA A CA 1
ATOM 734 C C . ALA A 1 97 ? 5.179 -11.794 1.667 1.00 97.12 97 ALA A C 1
ATOM 736 O O . ALA A 1 97 ? 6.073 -11.495 0.878 1.00 97.12 97 ALA A O 1
ATOM 737 N N . GLY A 1 98 ? 5.146 -11.293 2.908 1.00 96.19 98 GLY A N 1
ATOM 738 C CA . GLY A 1 98 ? 6.116 -10.319 3.415 1.00 96.19 98 GLY A CA 1
ATOM 739 C C . GLY A 1 98 ? 5.987 -8.925 2.788 1.00 96.19 98 GLY A C 1
ATOM 740 O O . GLY A 1 98 ? 6.903 -8.110 2.908 1.00 96.19 98 GLY A O 1
ATOM 741 N N . ILE A 1 99 ? 4.867 -8.632 2.120 1.00 97.69 99 ILE A N 1
ATOM 742 C CA . ILE A 1 99 ? 4.610 -7.325 1.517 1.00 97.69 99 ILE A CA 1
ATOM 743 C C . ILE A 1 99 ? 4.184 -6.367 2.628 1.00 97.69 99 ILE A C 1
ATOM 745 O O . ILE A 1 99 ? 3.154 -6.546 3.277 1.00 97.69 99 ILE A O 1
ATOM 749 N N . SER A 1 100 ? 4.991 -5.329 2.841 1.00 97.00 100 SER A N 1
ATOM 750 C CA . SER A 1 100 ? 4.718 -4.325 3.866 1.00 97.00 100 SER A CA 1
ATOM 751 C C . SER A 1 100 ? 3.427 -3.560 3.574 1.00 97.00 100 SER A C 1
ATOM 753 O O . SER A 1 100 ? 3.125 -3.237 2.423 1.00 97.00 100 SER A O 1
ATOM 755 N N . MET A 1 101 ? 2.709 -3.186 4.631 1.00 97.75 101 MET A N 1
ATOM 756 C CA . MET A 1 101 ? 1.478 -2.403 4.544 1.00 97.75 101 MET A CA 1
ATOM 757 C C . MET A 1 101 ? 1.558 -1.150 5.415 1.00 97.75 101 MET A C 1
ATOM 759 O O . MET A 1 101 ? 2.123 -1.169 6.511 1.00 97.75 101 MET A O 1
ATOM 763 N N . CYS A 1 102 ? 0.931 -0.069 4.957 1.00 96.62 102 CYS A N 1
ATOM 764 C CA . CYS A 1 102 ? 0.626 1.091 5.791 1.00 96.62 102 CYS A CA 1
ATOM 765 C C . CYS A 1 102 ? -0.857 1.450 5.696 1.00 96.62 102 CYS A C 1
ATOM 767 O O . CYS A 1 102 ? -1.492 1.283 4.650 1.00 96.62 102 CYS A O 1
ATOM 769 N N . LEU A 1 103 ? -1.403 1.980 6.787 1.00 97.19 103 LEU A N 1
ATOM 770 C CA . LEU A 1 103 ? -2.804 2.377 6.863 1.00 97.19 103 LEU A CA 1
ATOM 771 C C . LEU A 1 103 ? -2.945 3.848 6.471 1.00 97.19 103 LEU A C 1
ATOM 773 O O . LEU A 1 103 ? -2.430 4.728 7.158 1.00 97.19 103 LEU A O 1
ATOM 777 N N . THR A 1 104 ? -3.646 4.136 5.378 1.00 95.75 104 THR A N 1
ATOM 778 C CA . THR A 1 104 ? -3.867 5.509 4.905 1.00 95.75 104 THR A CA 1
ATOM 779 C C . THR A 1 104 ? -5.249 6.029 5.285 1.00 95.75 104 THR A C 1
ATOM 781 O O . THR A 1 104 ? -6.190 5.261 5.485 1.00 95.75 104 THR A O 1
ATOM 784 N N . TRP A 1 105 ? -5.371 7.352 5.397 1.00 94.50 105 TRP A N 1
ATOM 785 C CA . TRP A 1 105 ? -6.568 8.045 5.885 1.00 94.50 105 TRP A CA 1
ATOM 786 C C . TRP A 1 105 ? -7.028 7.604 7.279 1.00 94.50 105 TRP A C 1
ATOM 788 O O . TRP A 1 105 ? -8.227 7.613 7.565 1.00 94.50 105 TRP A O 1
ATOM 798 N N . PHE A 1 106 ? -6.086 7.241 8.151 1.00 95.12 106 PHE A N 1
ATOM 799 C CA . PHE A 1 106 ? -6.390 6.891 9.532 1.00 95.12 106 PHE A CA 1
ATOM 800 C C . PHE A 1 106 ? -7.041 8.070 10.268 1.00 95.12 106 PHE A C 1
ATOM 802 O O . PHE A 1 106 ? -6.609 9.222 10.159 1.00 95.12 106 PHE A O 1
ATOM 809 N N . ALA A 1 107 ? -8.069 7.755 11.050 1.00 93.94 107 ALA A N 1
ATOM 810 C CA . ALA A 1 107 ? -8.689 8.655 12.009 1.00 93.94 107 ALA A CA 1
ATOM 811 C C . ALA A 1 107 ? -8.781 7.973 13.377 1.00 93.94 107 ALA A C 1
ATOM 813 O O . ALA A 1 107 ? -8.938 6.751 13.457 1.00 93.94 107 ALA A O 1
ATOM 814 N N . ASN A 1 108 ? -8.726 8.758 14.452 1.00 91.75 108 ASN A N 1
ATOM 815 C CA . ASN A 1 108 ? -8.859 8.227 15.805 1.00 91.75 108 ASN A CA 1
ATOM 816 C C . ASN A 1 108 ? -10.180 7.447 15.941 1.00 91.75 108 ASN A C 1
ATOM 818 O O . ASN A 1 108 ? -11.235 7.925 15.525 1.00 91.75 108 ASN A O 1
ATOM 822 N N . GLY A 1 109 ? -10.107 6.236 16.498 1.00 90.62 109 GLY A N 1
ATOM 823 C CA . GLY A 1 109 ? -11.254 5.327 16.610 1.00 90.62 109 GLY A CA 1
ATOM 824 C C . GLY A 1 109 ? -11.524 4.453 15.378 1.00 90.62 109 GLY A C 1
ATOM 825 O O . GLY A 1 109 ? -12.526 3.744 15.363 1.00 90.62 109 GLY A O 1
ATOM 826 N N . THR A 1 110 ? -10.654 4.464 14.358 1.00 93.06 110 THR A N 1
ATOM 827 C CA . THR A 1 110 ? -10.722 3.489 13.252 1.00 93.06 110 THR A CA 1
ATOM 828 C C . THR A 1 110 ? -10.660 2.070 13.820 1.00 93.06 110 THR A C 1
ATOM 830 O O . THR A 1 110 ? -9.696 1.718 14.496 1.00 93.06 110 THR A O 1
ATOM 833 N N . ALA A 1 111 ? -11.675 1.250 13.539 1.00 93.19 111 ALA A N 1
ATOM 834 C CA . ALA A 1 111 ? -11.667 -0.160 13.909 1.00 93.19 111 ALA A CA 1
ATOM 835 C C . ALA A 1 111 ? -10.631 -0.910 13.062 1.00 93.19 111 ALA A C 1
ATOM 837 O O . ALA A 1 111 ? -10.690 -0.883 11.831 1.00 93.19 111 ALA A O 1
ATOM 838 N N . LEU A 1 112 ? -9.680 -1.567 13.723 1.00 93.44 112 LEU A N 1
ATOM 839 C CA . LEU A 1 112 ? -8.590 -2.277 13.062 1.00 93.44 112 LEU A CA 1
ATOM 840 C C . LEU A 1 112 ? -8.854 -3.783 13.068 1.00 93.44 112 LEU A C 1
ATOM 842 O O . LEU A 1 112 ? -9.244 -4.322 14.108 1.00 93.44 112 LEU A O 1
ATOM 846 N N . PRO A 1 113 ? -8.611 -4.484 11.949 1.00 92.44 113 PRO A N 1
ATOM 847 C CA . PRO A 1 113 ? -8.559 -5.936 11.971 1.00 92.44 113 PRO A CA 1
ATOM 848 C C . PRO A 1 113 ? -7.416 -6.402 12.891 1.00 92.44 113 PRO A C 1
ATOM 850 O O . PRO A 1 113 ? -6.340 -5.792 12.893 1.00 92.44 113 PRO A O 1
ATOM 853 N N . PRO A 1 114 ? -7.624 -7.466 13.682 1.00 89.88 114 PRO A N 1
ATOM 854 C CA . PRO A 1 114 ? -6.587 -7.990 14.559 1.00 89.88 114 PRO A CA 1
ATOM 855 C C . PRO A 1 114 ? -5.434 -8.589 13.744 1.00 89.88 114 PRO A C 1
ATOM 857 O O . PRO A 1 114 ? -5.633 -9.068 12.630 1.00 89.88 114 PRO A O 1
ATOM 860 N N . ASN A 1 115 ? -4.241 -8.633 14.343 1.00 89.31 115 ASN A N 1
ATOM 861 C CA . ASN A 1 115 ? -3.059 -9.334 13.820 1.00 89.31 115 ASN A CA 1
ATOM 862 C C . ASN A 1 115 ? -2.523 -8.839 12.464 1.00 89.31 115 ASN A C 1
ATOM 864 O O . ASN A 1 115 ? -1.804 -9.581 11.794 1.00 89.31 115 ASN A O 1
ATOM 868 N N . VAL A 1 116 ? -2.845 -7.605 12.072 1.00 93.62 116 VAL A N 1
ATOM 869 C CA . VAL A 1 116 ? -2.255 -6.967 10.890 1.00 93.62 116 VAL A CA 1
ATOM 870 C C . VAL A 1 116 ? -1.053 -6.131 11.307 1.00 93.62 116 VAL A C 1
ATOM 872 O O . VAL A 1 116 ? -1.183 -5.228 12.136 1.00 93.62 116 VAL A O 1
ATOM 875 N N . ASP A 1 117 ? 0.107 -6.435 10.728 1.00 92.94 117 ASP A N 1
ATOM 876 C CA . ASP A 1 117 ? 1.346 -5.692 10.971 1.00 92.94 117 ASP A CA 1
ATOM 877 C C . ASP A 1 117 ? 1.393 -4.414 10.118 1.00 92.94 117 ASP A C 1
ATOM 879 O O . ASP A 1 117 ? 1.770 -4.417 8.942 1.00 92.94 117 ASP A O 1
ATOM 883 N N . TRP A 1 118 ? 0.949 -3.304 10.708 1.00 95.62 118 TRP A N 1
ATOM 884 C CA . TRP A 1 118 ? 1.009 -1.985 10.086 1.00 95.62 118 TRP A CA 1
ATOM 885 C C . TRP A 1 118 ? 2.375 -1.348 10.332 1.00 95.62 118 TRP A C 1
ATOM 887 O O . TRP A 1 118 ? 2.759 -1.114 11.473 1.00 95.62 118 TRP A O 1
ATOM 897 N N . ARG A 1 119 ? 3.091 -0.974 9.265 1.00 95.19 119 ARG A N 1
ATOM 898 C CA . ARG A 1 119 ? 4.402 -0.315 9.403 1.00 95.19 119 ARG A CA 1
ATOM 899 C C . ARG A 1 119 ? 4.310 1.108 9.957 1.00 95.19 119 ARG A C 1
ATOM 901 O O . ARG A 1 119 ? 5.247 1.550 10.612 1.00 95.19 119 ARG A O 1
ATOM 908 N N . PHE A 1 120 ? 3.244 1.830 9.613 1.00 92.75 120 PHE A N 1
ATOM 909 C CA . PHE A 1 120 ? 2.875 3.155 10.122 1.00 92.75 120 PHE A CA 1
ATOM 910 C C . PHE A 1 120 ? 1.487 3.545 9.584 1.00 92.75 120 PHE A C 1
ATOM 912 O O . PHE A 1 120 ? 0.901 2.847 8.744 1.00 92.75 120 PHE A O 1
ATOM 919 N N . VAL A 1 121 ? 0.990 4.707 10.017 1.00 94.50 121 VAL A N 1
ATOM 920 C CA . VAL A 1 121 ? -0.243 5.316 9.508 1.00 94.50 121 VAL A CA 1
ATOM 921 C C . VAL A 1 121 ? -0.007 6.641 8.792 1.00 94.50 121 VAL A C 1
ATOM 923 O O . VAL A 1 121 ? 0.921 7.385 9.103 1.00 94.50 121 VAL A O 1
ATOM 926 N N . LEU A 1 122 ? -0.902 6.967 7.863 1.00 94.44 122 LEU A N 1
ATOM 927 C CA . LEU A 1 122 ? -0.998 8.266 7.208 1.00 94.44 122 LEU A CA 1
ATOM 928 C C . LEU A 1 122 ? -2.357 8.887 7.532 1.00 94.44 122 LEU A C 1
ATOM 930 O O . LEU A 1 122 ? -3.400 8.240 7.426 1.00 94.44 122 LEU A O 1
ATOM 934 N N . MET A 1 123 ? -2.337 10.153 7.934 1.00 94.06 123 MET A N 1
ATOM 935 C CA . MET A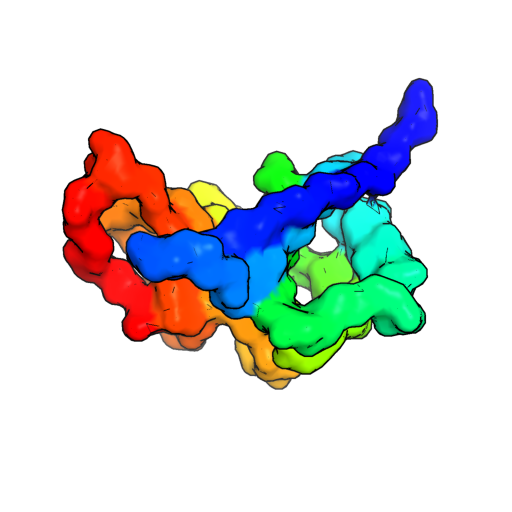 1 123 ? -3.482 10.858 8.513 1.00 94.06 123 MET A CA 1
ATOM 936 C C . MET A 1 123 ? -3.606 12.274 7.939 1.00 94.06 123 MET A C 1
ATOM 938 O O . MET A 1 123 ? -2.604 12.907 7.606 1.00 94.06 123 MET A O 1
ATOM 942 N N . ASP A 1 124 ? -4.832 12.799 7.854 1.00 92.81 124 ASP A N 1
ATOM 943 C CA . ASP A 1 124 ? -5.043 14.216 7.528 1.00 92.81 124 ASP A CA 1
ATOM 944 C C . ASP A 1 124 ? -4.790 15.061 8.782 1.00 92.81 124 ASP A C 1
ATOM 946 O O . ASP A 1 124 ? -5.647 15.159 9.664 1.00 92.81 124 ASP A O 1
ATOM 950 N N . ALA A 1 125 ? -3.618 15.696 8.840 1.00 90.94 125 ALA A N 1
ATOM 951 C CA . ALA A 1 125 ? -3.184 16.512 9.973 1.00 90.94 125 ALA A CA 1
ATOM 952 C C . ALA A 1 125 ? -4.131 17.686 10.295 1.00 90.94 125 ALA A C 1
ATOM 954 O O . ALA A 1 125 ? -4.126 18.188 11.415 1.00 90.94 125 ALA A O 1
ATOM 955 N N . ARG A 1 126 ? -4.974 18.122 9.344 1.00 91.81 126 ARG A N 1
ATOM 956 C CA . ARG A 1 126 ? -5.978 19.176 9.590 1.00 91.81 126 ARG A CA 1
ATOM 957 C C . ARG A 1 126 ? -7.175 18.666 10.386 1.00 91.81 126 ARG A C 1
ATOM 959 O O . ARG A 1 126 ? -7.866 19.457 11.018 1.00 91.81 126 ARG A O 1
ATOM 966 N N . LYS A 1 127 ? -7.453 17.363 10.310 1.00 89.75 127 LYS A N 1
ATOM 967 C CA . LYS A 1 127 ? -8.584 16.709 10.988 1.00 89.75 127 LYS A CA 1
ATOM 968 C C . LYS A 1 127 ? -8.152 15.972 12.247 1.00 89.75 127 LYS A C 1
ATOM 970 O O . LYS A 1 127 ? -8.962 15.774 13.143 1.00 89.75 127 LYS A O 1
ATOM 975 N N . GLN A 1 128 ? -6.899 15.534 12.286 1.00 88.19 128 GLN A N 1
ATOM 976 C CA . GLN A 1 128 ? -6.347 14.695 13.335 1.00 88.19 128 GLN A CA 1
ATOM 977 C C . GLN A 1 128 ? -5.005 15.307 13.773 1.00 88.19 128 GLN A C 1
ATOM 979 O O . GLN A 1 128 ? -3.992 15.095 13.111 1.00 88.19 128 GLN A O 1
ATOM 984 N N . PRO A 1 129 ? -4.966 16.108 14.852 1.00 82.81 129 PRO A N 1
ATOM 985 C CA . PRO A 1 129 ? -3.737 16.783 15.276 1.00 82.81 129 PRO A CA 1
ATOM 986 C C . PRO A 1 129 ? -2.718 15.829 15.921 1.00 82.81 129 PRO A C 1
ATOM 988 O O . PRO A 1 129 ? -1.541 16.169 16.025 1.00 82.81 129 PRO A O 1
ATOM 991 N N . ALA A 1 130 ? -3.159 14.644 16.356 1.00 83.69 130 ALA A N 1
ATOM 992 C CA . ALA A 1 130 ? -2.325 13.617 16.971 1.00 83.69 130 ALA A CA 1
ATOM 993 C C . ALA A 1 130 ? -2.797 12.208 16.556 1.00 83.69 130 ALA A C 1
ATOM 995 O O . ALA A 1 130 ? -4.005 12.005 16.408 1.00 83.69 130 ALA A O 1
ATOM 996 N N . PRO A 1 131 ? -1.882 11.234 16.389 1.00 83.75 131 PRO A N 1
ATOM 997 C CA . PRO A 1 131 ? -2.190 9.877 15.925 1.00 83.75 131 PRO A CA 1
ATOM 998 C C . PRO A 1 131 ? -2.651 8.959 17.075 1.00 83.75 131 PRO A C 1
ATOM 1000 O O . PRO A 1 131 ? -2.153 7.843 17.239 1.00 83.75 131 PRO A O 1
ATOM 1003 N N . THR A 1 132 ? -3.546 9.440 17.938 1.00 87.25 132 THR A N 1
ATOM 1004 C CA . THR A 1 132 ? -3.959 8.721 19.152 1.00 87.25 132 THR A CA 1
ATOM 1005 C C . THR A 1 132 ? -4.599 7.374 18.806 1.00 87.25 132 THR A C 1
ATOM 1007 O O . THR A 1 132 ? -5.610 7.318 18.110 1.00 87.25 132 THR A O 1
ATOM 1010 N N . GLY A 1 133 ? -4.025 6.284 19.326 1.00 84.81 133 GLY A N 1
ATOM 1011 C CA . GLY A 1 133 ? -4.514 4.923 19.074 1.00 84.81 133 GLY A CA 1
ATOM 1012 C C . GLY A 1 133 ? -4.194 4.381 17.677 1.00 84.81 133 GLY A C 1
ATOM 1013 O O . GLY A 1 133 ? -4.843 3.435 17.237 1.00 84.81 133 GLY A O 1
ATOM 1014 N N . SER A 1 134 ? -3.240 4.986 16.964 1.00 88.25 134 SER A N 1
ATOM 1015 C CA . SER A 1 134 ? -2.718 4.422 15.715 1.00 88.25 134 SER A CA 1
ATOM 1016 C C . SER A 1 134 ? -1.934 3.120 15.959 1.00 88.25 134 SER A C 1
ATOM 1018 O O . SER A 1 134 ? -1.286 2.994 16.998 1.00 88.25 134 SER A O 1
ATOM 1020 N N . PRO A 1 135 ? -2.008 2.144 15.035 1.00 88.56 135 PRO A N 1
ATOM 1021 C CA . PRO A 1 135 ? -1.168 0.951 15.051 1.00 88.56 135 PRO A CA 1
ATOM 1022 C C . PRO A 1 135 ? 0.232 1.225 14.482 1.00 88.56 135 PRO A C 1
ATOM 1024 O O . PRO A 1 135 ? 0.411 2.151 13.682 1.00 88.56 135 PRO A O 1
ATOM 1027 N N . GLY A 1 136 ? 1.175 0.343 14.826 1.00 76.62 136 GLY A N 1
ATOM 1028 C CA . GLY A 1 136 ? 2.596 0.445 14.463 1.00 76.62 136 GLY A CA 1
ATOM 1029 C C . GLY A 1 136 ? 3.406 1.206 15.503 1.00 76.62 136 GLY A C 1
ATOM 1030 O O . GLY A 1 136 ? 4.488 1.706 15.125 1.00 76.62 136 GLY A O 1
#

Sequence (136 aa):
MSQTTFLTREPVVNKNRAITANRLIAQGPNITAVVDTLNSLSDIWPSHHPVFVSLGRLVPTPELMNWAAPANAMVEIPAQALAHPQTLALLPQLQAAGISMCLTWFANGTALPPNVDWRFVLMDARKQPAPTGSPG